Protein AF-A0ABC8SXG4-F1 (afdb_monomer_lite)

Radius of gyration: 38.24 Å; chains: 1; bounding box: 68×65×116 Å

pLDDT: mean 71.98, std 19.46, range [38.56, 95.75]

Foldseek 3Di:
DDDDDDDDDDDDDPDPDPPPWDWDDDPNDTDTDDPDPDPPPDDVVVVVVVVVVVVVVVVVVVVVVVVCVVCPDPDPVPDQWDQDPVVQWIAGPVLRDIDGNVCVVVPVCVVVVVSVCVVVPPDDPPDPDPPDDD

Secondary structure (DSSP, 8-state):
-----------------------EEETTEEE---SS-------HHHHHHHHHHHHHHHHHHHHHHHHH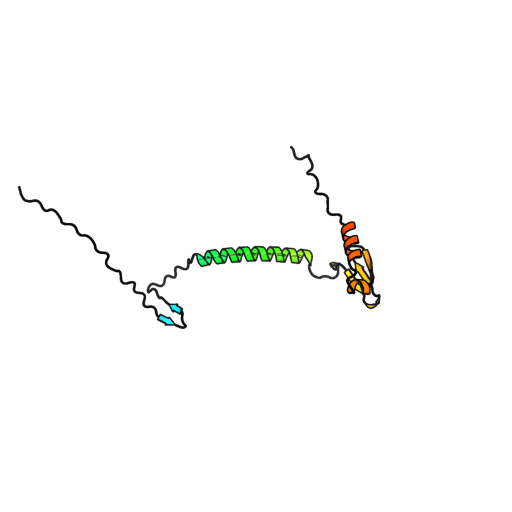HHHTT--GGG-SEEEETTTTEEEETTTTEEEEHHHHHTT--HHHHHHHHHHSPPPP--PPPS----

Sequence (134 aa):
MAVALFSSSTIATPTAATSSYRPHLFNGQYHYYKEDGHHISNCPKKKAKDARDIKLREQQELIRNQRKLRVGTGACAKKIRTYNYKDNRVSDHRLKMNFELTSFLDGDIETIVQVHLLQNPPGCPSRPSPNNTR

InterPro domains:
  IPR045853 Peptide chain release factor class I superfamily [SSF75620] (53-118)

Structure (mmCIF, N/CA/C/O backbone):
data_AF-A0ABC8SXG4-F1
#
_entry.id   AF-A0ABC8SXG4-F1
#
loop_
_atom_site.group_PDB
_atom_site.id
_atom_site.type_symbol
_atom_site.label_atom_id
_atom_site.label_alt_id
_atom_site.label_comp_id
_atom_site.label_asym_id
_atom_site.label_entity_id
_atom_site.label_seq_id
_atom_site.pdbx_PDB_ins_code
_atom_site.Cartn_x
_atom_site.Cartn_y
_atom_site.Cartn_z
_atom_site.occupancy
_atom_site.B_iso_or_equiv
_atom_site.auth_seq_id
_atom_site.auth_comp_id
_atom_site.auth_asym_id
_atom_site.auth_atom_id
_atom_site.pdbx_PDB_model_num
ATOM 1 N N . MET A 1 1 ? 50.691 7.822 -98.521 1.00 42.62 1 MET A N 1
ATOM 2 C CA . MET A 1 1 ? 49.723 8.226 -97.479 1.00 42.62 1 MET A CA 1
ATOM 3 C C . MET A 1 1 ? 48.591 7.219 -97.494 1.00 42.62 1 MET A C 1
ATOM 5 O O . MET A 1 1 ? 47.951 7.086 -98.526 1.00 42.62 1 MET A O 1
ATOM 9 N N . ALA A 1 2 ? 48.451 6.422 -96.435 1.00 41.81 2 ALA A N 1
ATOM 10 C CA . ALA A 1 2 ? 47.626 5.217 -96.427 1.00 41.81 2 ALA A CA 1
ATOM 11 C C . ALA A 1 2 ? 46.527 5.308 -95.353 1.00 41.81 2 ALA A C 1
ATOM 13 O O . ALA A 1 2 ? 46.832 5.455 -94.176 1.00 41.81 2 ALA A O 1
ATOM 14 N N . VAL A 1 3 ? 45.283 5.252 -95.845 1.00 40.94 3 VAL A N 1
ATOM 15 C CA . VAL A 1 3 ? 44.041 4.668 -95.296 1.00 40.94 3 VAL A CA 1
ATOM 16 C C . VAL A 1 3 ? 43.702 4.787 -93.801 1.00 40.94 3 VAL A C 1
ATOM 18 O O . VAL A 1 3 ? 44.379 4.273 -92.919 1.00 40.94 3 VAL A O 1
ATOM 21 N N . ALA A 1 4 ? 42.527 5.381 -93.574 1.00 46.97 4 ALA A N 1
ATOM 22 C CA . ALA A 1 4 ? 41.777 5.418 -92.328 1.00 46.97 4 ALA A CA 1
ATOM 23 C C . ALA A 1 4 ? 41.278 4.028 -91.894 1.00 46.97 4 ALA A C 1
ATOM 25 O O . ALA A 1 4 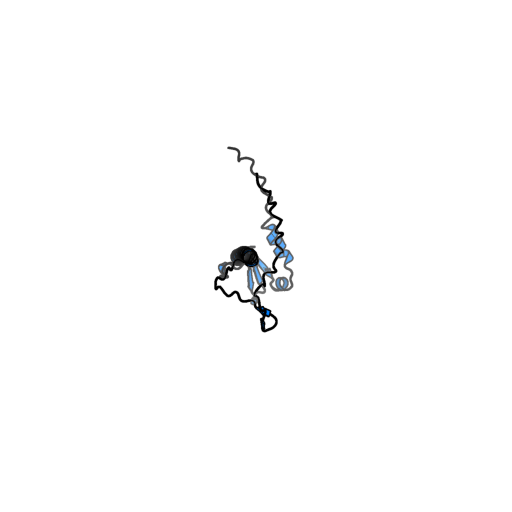? 40.778 3.263 -92.717 1.00 46.97 4 ALA A O 1
ATOM 26 N N . LEU A 1 5 ? 41.307 3.763 -90.585 1.00 50.91 5 LEU A N 1
ATOM 27 C CA . LEU A 1 5 ? 40.503 2.724 -89.942 1.00 50.91 5 LEU A CA 1
ATOM 28 C C . LEU A 1 5 ? 39.706 3.356 -88.795 1.00 50.91 5 LEU A C 1
ATOM 30 O O . LEU A 1 5 ? 40.236 3.663 -87.732 1.00 50.91 5 LEU A O 1
ATOM 34 N N . PHE A 1 6 ? 38.417 3.566 -89.062 1.00 46.69 6 PHE A N 1
ATOM 35 C CA . PHE A 1 6 ? 37.367 3.813 -88.078 1.00 46.69 6 PHE A CA 1
ATOM 36 C C . PHE A 1 6 ? 37.162 2.506 -87.296 1.00 46.69 6 PHE A C 1
ATOM 38 O O . PHE A 1 6 ? 36.741 1.506 -87.880 1.00 46.69 6 PHE A O 1
ATOM 45 N N . SER A 1 7 ? 37.483 2.472 -86.001 1.00 53.94 7 SER A N 1
ATOM 46 C CA . SER A 1 7 ? 37.164 1.319 -85.157 1.00 53.94 7 SER A CA 1
ATOM 47 C C . SER A 1 7 ? 35.704 1.395 -84.714 1.00 53.94 7 SER A C 1
ATOM 49 O O . SER A 1 7 ? 35.292 2.253 -83.935 1.00 53.94 7 SER A O 1
ATOM 51 N N . SER A 1 8 ? 34.913 0.485 -85.274 1.00 53.75 8 SER A N 1
ATOM 52 C CA . SER A 1 8 ? 33.500 0.289 -84.987 1.00 53.75 8 SER A CA 1
ATOM 53 C C . SER A 1 8 ? 33.234 -0.023 -83.512 1.00 53.75 8 SER A C 1
ATOM 55 O O . SER A 1 8 ? 33.952 -0.769 -82.851 1.00 53.75 8 SER A O 1
ATOM 57 N N . SER A 1 9 ? 32.129 0.541 -83.046 1.00 49.78 9 SER A N 1
ATOM 58 C CA . SER A 1 9 ? 31.446 0.357 -81.770 1.00 49.78 9 SER A CA 1
ATOM 59 C C . SER A 1 9 ? 31.254 -1.101 -81.339 1.00 49.78 9 SER A C 1
ATOM 61 O O . SER A 1 9 ? 30.575 -1.867 -82.022 1.00 49.78 9 SER A O 1
ATOM 63 N N . THR A 1 10 ? 31.710 -1.438 -80.133 1.00 55.94 10 THR A N 1
ATOM 64 C CA . THR A 1 10 ? 31.216 -2.584 -79.356 1.00 55.94 10 THR A CA 1
ATOM 65 C C . THR A 1 10 ? 30.221 -2.099 -78.306 1.00 55.94 10 THR A C 1
ATOM 67 O O . THR A 1 10 ? 30.606 -1.570 -77.264 1.00 55.94 10 THR A O 1
ATOM 70 N N . ILE A 1 11 ? 28.930 -2.283 -78.583 1.00 52.94 11 ILE A N 1
ATOM 71 C CA . ILE A 1 11 ? 27.865 -2.199 -77.580 1.00 52.94 11 ILE A CA 1
ATOM 72 C C . ILE A 1 11 ? 27.911 -3.514 -76.796 1.00 52.94 11 ILE A C 1
ATOM 74 O O . ILE A 1 11 ? 27.576 -4.570 -77.329 1.00 52.94 11 ILE A O 1
ATOM 78 N N . ALA A 1 12 ? 28.365 -3.465 -75.544 1.00 45.12 12 ALA A N 1
ATOM 79 C CA . ALA A 1 12 ? 28.314 -4.608 -74.644 1.00 45.12 12 ALA A CA 1
ATOM 80 C C . ALA A 1 12 ? 26.858 -4.849 -74.211 1.00 45.12 12 ALA A C 1
ATOM 82 O O . ALA A 1 12 ? 26.260 -4.047 -73.495 1.00 45.12 12 ALA A O 1
ATOM 83 N N . THR A 1 13 ? 26.279 -5.955 -74.667 1.00 52.47 13 THR A N 1
ATOM 84 C CA . THR A 1 13 ? 25.003 -6.489 -74.181 1.00 52.47 13 THR A CA 1
ATOM 85 C C . THR A 1 13 ? 25.129 -6.923 -72.713 1.00 52.47 13 THR A C 1
ATOM 87 O O . THR A 1 13 ? 26.158 -7.503 -72.360 1.00 52.47 13 THR A O 1
ATOM 90 N N . PRO A 1 14 ? 24.115 -6.723 -71.847 1.00 45.16 14 PRO A N 1
ATOM 91 C CA . PRO A 1 14 ? 24.156 -7.227 -70.478 1.00 45.16 14 PRO A CA 1
ATOM 92 C C . PRO A 1 14 ? 24.015 -8.756 -70.482 1.00 45.16 14 PRO A C 1
ATOM 94 O O . PRO A 1 14 ? 22.918 -9.300 -70.600 1.00 45.16 14 PRO A O 1
ATOM 97 N N . THR A 1 15 ? 25.139 -9.459 -70.365 1.00 49.62 15 THR A N 1
ATOM 98 C CA . THR A 1 15 ? 25.168 -10.905 -70.134 1.00 49.62 15 THR A CA 1
ATOM 99 C C . THR A 1 15 ? 24.551 -11.188 -68.766 1.00 49.62 15 THR A C 1
ATOM 101 O O . THR A 1 15 ? 25.088 -10.781 -67.736 1.00 49.62 15 THR A O 1
ATOM 104 N N . ALA A 1 16 ? 23.399 -11.859 -68.758 1.00 45.94 16 ALA A N 1
ATOM 105 C CA . ALA A 1 16 ? 22.734 -12.342 -67.557 1.00 45.94 16 ALA A CA 1
ATOM 106 C C . ALA A 1 16 ? 23.697 -13.231 -66.752 1.00 45.94 16 ALA A C 1
ATOM 108 O O . ALA A 1 16 ? 23.981 -14.365 -67.131 1.00 45.94 16 ALA A O 1
ATOM 109 N N . ALA A 1 17 ? 24.221 -12.705 -65.645 1.00 38.56 17 ALA A N 1
ATOM 110 C CA . ALA A 1 17 ? 24.982 -13.490 -64.690 1.00 38.56 17 ALA A CA 1
ATOM 111 C C . ALA A 1 17 ? 24.017 -14.424 -63.945 1.00 38.56 17 ALA A C 1
ATOM 113 O O . ALA A 1 17 ? 23.204 -13.992 -63.126 1.00 38.56 17 ALA A O 1
ATOM 114 N N . THR A 1 18 ? 24.108 -15.710 -64.273 1.00 45.44 18 THR A N 1
ATOM 115 C CA . THR A 1 18 ? 23.494 -16.844 -63.585 1.00 45.44 18 THR A CA 1
ATOM 116 C C . THR A 1 18 ? 23.796 -16.775 -62.086 1.00 45.44 18 THR A C 1
ATOM 118 O O . THR A 1 18 ? 24.885 -17.115 -61.634 1.00 45.44 18 THR A O 1
ATOM 121 N N . SER A 1 19 ? 22.828 -16.305 -61.304 1.00 46.75 19 SER A N 1
ATOM 122 C CA . SER A 1 19 ? 22.875 -16.313 -59.844 1.00 46.75 19 SER A CA 1
ATOM 123 C C . SER A 1 19 ? 22.717 -17.764 -59.368 1.00 46.75 19 SER A C 1
ATOM 125 O O . SER A 1 19 ? 21.645 -18.348 -59.519 1.00 46.75 19 SER A O 1
ATOM 127 N N . SER A 1 20 ? 23.787 -18.373 -58.848 1.00 50.00 20 SER A N 1
ATOM 128 C CA . SER A 1 20 ? 23.943 -19.810 -58.535 1.00 50.00 20 SER A CA 1
ATOM 129 C C . SER A 1 20 ? 23.125 -20.327 -57.336 1.00 50.00 20 SER A C 1
ATOM 131 O O . SER A 1 20 ? 23.465 -21.328 -56.708 1.00 50.00 20 SER A O 1
ATOM 133 N N . TYR A 1 21 ? 22.014 -19.676 -57.005 1.00 49.94 21 TYR A N 1
ATOM 134 C CA . TYR A 1 21 ? 21.180 -20.049 -55.870 1.00 49.94 21 TYR A CA 1
ATOM 135 C C . TYR A 1 21 ? 20.165 -21.119 -56.282 1.00 49.94 21 TYR A C 1
ATOM 137 O O . TYR A 1 21 ? 19.127 -20.804 -56.860 1.00 49.94 21 TYR A O 1
ATOM 145 N N . ARG A 1 22 ? 20.433 -22.389 -55.955 1.00 49.31 22 ARG A N 1
ATOM 146 C CA . ARG A 1 22 ? 19.408 -23.447 -55.962 1.00 49.31 22 ARG A CA 1
ATOM 147 C C . ARG A 1 22 ? 18.627 -23.401 -54.638 1.00 49.31 22 ARG A C 1
ATOM 149 O O . ARG A 1 22 ? 19.202 -23.744 -53.607 1.00 49.31 22 ARG A O 1
ATOM 156 N N . PRO A 1 23 ? 17.349 -22.983 -54.621 1.00 53.44 23 PRO A N 1
ATOM 157 C CA . PRO A 1 23 ? 16.539 -23.051 -53.411 1.00 53.44 23 PRO A CA 1
ATOM 158 C C . PRO A 1 23 ? 16.145 -24.501 -53.102 1.00 53.44 23 PRO A C 1
ATOM 160 O O . PRO A 1 23 ? 15.643 -25.206 -53.976 1.00 53.44 23 PRO A O 1
ATOM 163 N N . HIS A 1 24 ? 16.315 -24.925 -51.848 1.00 55.88 24 HIS A N 1
ATOM 164 C CA . HIS A 1 24 ? 15.706 -26.149 -51.322 1.00 55.88 24 HIS A CA 1
ATOM 165 C C . HIS A 1 24 ? 14.648 -25.777 -50.276 1.00 55.88 24 HIS A C 1
ATOM 167 O O . HIS A 1 24 ? 14.915 -24.987 -49.365 1.00 55.88 24 HIS A O 1
ATOM 173 N N . LEU A 1 25 ? 13.443 -26.335 -50.415 1.00 47.12 25 LEU A N 1
ATOM 174 C CA . LEU A 1 25 ? 12.358 -26.196 -49.444 1.00 47.12 25 LEU A CA 1
ATOM 175 C C . LEU A 1 25 ? 12.492 -27.289 -48.384 1.00 47.12 25 LEU A C 1
ATOM 177 O O . LEU A 1 25 ? 12.337 -28.470 -48.684 1.00 47.12 25 LEU A O 1
ATOM 181 N N . PHE A 1 26 ? 12.733 -26.895 -47.136 1.00 50.31 26 PHE A N 1
ATOM 182 C CA . PHE A 1 26 ? 12.582 -27.781 -45.983 1.00 50.31 26 PHE A CA 1
ATOM 183 C C . PHE A 1 26 ? 11.639 -27.110 -44.983 1.00 50.31 26 PHE A C 1
ATOM 185 O O . PHE A 1 26 ? 11.824 -25.945 -44.640 1.00 50.31 26 PHE A O 1
ATOM 192 N N . ASN A 1 27 ? 10.579 -27.813 -44.578 1.00 41.62 27 ASN A N 1
ATOM 193 C CA . ASN A 1 27 ? 9.545 -27.326 -43.652 1.00 41.62 27 ASN A CA 1
ATOM 194 C C . ASN A 1 27 ? 8.932 -25.959 -44.016 1.00 41.62 27 ASN A C 1
ATOM 196 O O . ASN A 1 27 ? 8.665 -25.131 -43.149 1.00 41.62 27 ASN A O 1
ATOM 200 N N . GLY A 1 28 ? 8.705 -25.711 -45.309 1.00 52.91 28 GLY A N 1
ATOM 201 C CA . GLY A 1 28 ? 8.056 -24.481 -45.778 1.00 52.91 28 GLY A CA 1
ATOM 202 C C . GLY A 1 28 ? 8.933 -23.229 -45.709 1.00 52.91 28 GLY A C 1
ATOM 203 O O . GLY A 1 28 ? 8.431 -22.126 -45.921 1.00 52.91 28 GLY A O 1
ATOM 204 N N . GLN A 1 29 ? 10.234 -23.379 -45.451 1.00 46.81 29 GLN A N 1
ATOM 205 C CA . GLN A 1 29 ? 11.182 -22.274 -45.415 1.00 46.81 29 GLN A CA 1
ATOM 206 C C . GLN A 1 29 ? 12.211 -22.425 -46.546 1.00 46.81 29 GLN A C 1
ATOM 208 O O . GLN A 1 29 ? 12.751 -23.506 -46.781 1.00 46.81 29 GLN A O 1
ATOM 213 N N . TYR A 1 30 ? 12.449 -21.339 -47.289 1.00 48.31 30 TYR A N 1
ATOM 214 C CA . TYR A 1 30 ? 13.437 -21.298 -48.370 1.00 48.31 30 TYR A CA 1
ATOM 215 C C . TYR A 1 30 ? 14.833 -21.077 -47.784 1.00 48.31 30 TYR A C 1
ATOM 217 O O . TYR A 1 30 ? 15.095 -20.036 -47.177 1.00 48.31 30 TYR A O 1
ATOM 225 N N . HIS A 1 31 ? 15.727 -22.047 -47.977 1.00 49.31 31 HIS A N 1
ATOM 226 C CA . HIS A 1 31 ? 17.126 -21.949 -47.565 1.00 49.31 31 HIS A CA 1
ATOM 227 C C . HIS A 1 31 ? 18.030 -21.720 -48.785 1.00 49.31 31 HIS A C 1
ATOM 229 O O . HIS A 1 31 ? 17.921 -22.420 -49.791 1.00 49.31 31 HIS A O 1
ATOM 235 N N . TYR A 1 32 ? 18.927 -20.736 -48.677 1.00 45.19 32 TYR A N 1
ATOM 236 C CA . TYR A 1 32 ? 19.945 -20.395 -49.672 1.00 45.19 32 TYR A CA 1
ATOM 237 C C . TYR A 1 32 ? 21.328 -20.518 -49.021 1.00 45.19 32 TYR A C 1
ATOM 239 O O . TYR A 1 32 ? 21.563 -19.908 -47.977 1.00 45.19 32 TYR A O 1
ATOM 247 N N . TYR A 1 33 ? 22.237 -21.285 -49.624 1.00 44.59 33 TYR A N 1
ATOM 248 C CA . TYR A 1 33 ? 23.625 -21.414 -49.166 1.00 44.59 33 TYR A CA 1
ATOM 249 C C . TYR A 1 33 ? 24.552 -20.585 -50.060 1.00 44.59 33 TYR A C 1
ATOM 251 O O . TYR A 1 33 ? 24.296 -20.435 -51.253 1.00 44.59 33 TYR A O 1
ATOM 259 N N . LYS A 1 34 ? 25.620 -20.037 -49.477 1.00 46.34 34 LYS A N 1
ATOM 260 C CA . LYS A 1 34 ? 26.708 -19.354 -50.188 1.00 46.34 34 LYS A CA 1
ATOM 261 C C . LYS A 1 34 ? 27.966 -20.205 -50.000 1.00 46.34 34 LYS A C 1
ATOM 263 O O . LYS A 1 34 ? 28.241 -20.575 -48.862 1.00 46.34 34 LYS A O 1
ATOM 268 N N . GLU A 1 35 ? 28.685 -20.532 -51.076 1.00 48.75 35 GLU A N 1
ATOM 269 C CA . GLU A 1 35 ? 29.825 -21.471 -51.025 1.00 48.75 35 GLU A CA 1
ATOM 270 C C . GLU A 1 35 ? 31.070 -20.933 -50.300 1.00 48.75 35 GLU A C 1
ATOM 272 O O . GLU A 1 35 ? 31.957 -21.710 -49.973 1.00 48.75 35 GLU A O 1
ATOM 277 N N . ASP A 1 36 ? 31.096 -19.658 -49.903 1.00 45.81 36 ASP A N 1
ATOM 278 C CA . ASP A 1 36 ? 32.218 -19.090 -49.152 1.00 45.81 36 ASP A CA 1
ATOM 279 C C . ASP A 1 36 ? 31.788 -18.694 -47.733 1.00 45.81 36 ASP A C 1
ATOM 281 O O . ASP A 1 36 ? 30.990 -17.772 -47.524 1.00 45.81 36 ASP A O 1
ATOM 285 N N . GLY A 1 37 ? 32.323 -19.421 -46.749 1.00 49.62 37 GLY A N 1
ATOM 286 C CA . GLY A 1 37 ? 31.974 -19.410 -45.325 1.00 49.62 37 GLY A CA 1
ATOM 287 C C . GLY A 1 37 ? 32.291 -18.136 -44.530 1.00 49.62 37 GLY A C 1
ATOM 288 O O . GLY A 1 37 ? 32.854 -18.221 -43.442 1.00 49.62 37 GLY A O 1
ATOM 289 N N . HIS A 1 38 ? 31.869 -16.959 -44.994 1.00 48.84 38 HIS A N 1
ATOM 290 C CA . HIS A 1 38 ? 31.869 -15.735 -44.185 1.00 48.84 38 HIS A CA 1
ATOM 291 C C . HIS A 1 38 ? 30.445 -15.221 -43.944 1.00 48.84 38 HIS A C 1
ATOM 293 O O . HIS A 1 38 ? 29.819 -14.573 -44.784 1.00 48.84 38 HIS A O 1
ATOM 299 N N . HIS A 1 39 ? 29.935 -15.484 -42.738 1.00 47.00 39 HIS A N 1
ATOM 300 C CA . HIS A 1 39 ? 28.654 -14.968 -42.268 1.00 47.00 39 HIS A CA 1
ATOM 301 C C . HIS A 1 39 ? 28.764 -13.457 -41.990 1.00 47.00 39 HIS A C 1
ATOM 303 O O . HIS A 1 39 ? 29.164 -13.038 -40.907 1.00 47.00 39 HIS A O 1
ATOM 309 N N . ILE A 1 40 ? 28.354 -12.602 -42.930 1.00 53.31 40 ILE A N 1
ATOM 310 C CA . ILE A 1 40 ? 28.207 -11.160 -42.661 1.00 53.31 40 ILE A CA 1
ATOM 311 C C . ILE A 1 40 ? 26.873 -10.942 -41.931 1.00 53.31 40 ILE A C 1
ATOM 313 O O . ILE A 1 40 ? 25.836 -10.664 -42.534 1.00 53.31 40 ILE A O 1
ATOM 317 N N . SER A 1 41 ? 26.861 -11.119 -40.607 1.00 53.31 41 SER A N 1
ATOM 318 C CA . SER A 1 41 ? 25.676 -10.894 -39.766 1.00 53.31 41 SER A CA 1
ATOM 319 C C . SER A 1 41 ? 25.523 -9.422 -39.370 1.00 53.31 41 SER A C 1
ATOM 321 O O . SER A 1 41 ? 25.648 -9.077 -38.200 1.00 53.31 41 SER A O 1
ATOM 323 N N . ASN A 1 42 ? 25.214 -8.539 -40.317 1.00 56.28 42 ASN A N 1
ATOM 324 C CA . ASN A 1 42 ? 24.780 -7.176 -39.990 1.00 56.28 42 ASN A CA 1
ATOM 325 C C . ASN A 1 42 ? 23.447 -6.861 -40.674 1.00 56.28 42 ASN A C 1
ATOM 327 O O . ASN A 1 42 ? 23.346 -6.003 -41.542 1.00 56.28 42 ASN A O 1
ATOM 331 N N . CYS A 1 43 ? 22.395 -7.571 -40.255 1.00 48.69 43 CYS A N 1
ATOM 332 C CA . CYS A 1 43 ? 21.028 -7.234 -40.639 1.00 48.69 43 CYS A CA 1
ATOM 333 C C . CYS A 1 43 ? 20.569 -5.971 -39.874 1.00 48.69 43 CYS A C 1
ATOM 335 O O . CYS A 1 43 ? 20.542 -5.995 -38.638 1.00 48.69 43 CYS A O 1
ATOM 337 N N . PRO A 1 44 ? 20.149 -4.883 -40.550 1.00 58.06 44 PRO A N 1
ATOM 338 C CA . PRO A 1 44 ? 19.703 -3.643 -39.89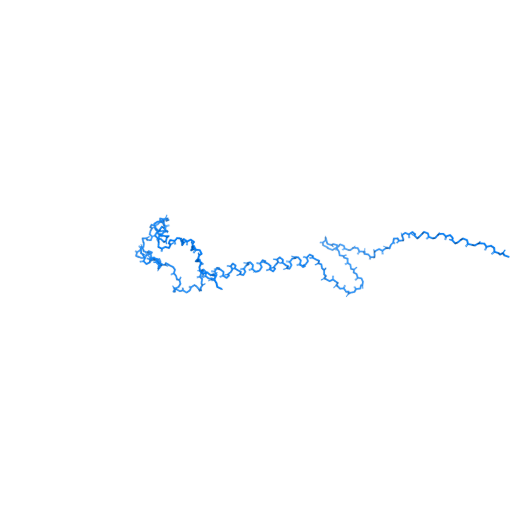9 1.00 58.06 44 PRO A CA 1
ATOM 339 C C . PRO A 1 44 ? 18.459 -3.840 -39.018 1.00 58.06 44 PRO A C 1
ATOM 341 O O . PRO A 1 44 ? 18.261 -3.109 -38.047 1.00 58.06 44 PRO A O 1
ATOM 344 N N . LYS A 1 45 ? 17.658 -4.885 -39.286 1.00 54.97 45 LYS A N 1
ATOM 345 C CA . LYS A 1 45 ? 16.512 -5.268 -38.444 1.00 54.97 45 LYS A CA 1
ATOM 346 C C . LYS A 1 45 ? 16.941 -5.716 -37.041 1.00 54.97 45 LYS A C 1
ATOM 348 O O . LYS A 1 45 ? 16.188 -5.502 -36.096 1.00 54.97 45 LYS A O 1
ATOM 353 N N . LYS A 1 46 ? 18.141 -6.299 -36.895 1.00 58.78 46 LYS A N 1
ATOM 354 C CA . LYS A 1 46 ? 18.687 -6.739 -35.600 1.00 58.78 46 LYS A CA 1
ATOM 355 C C . LYS A 1 46 ? 19.014 -5.529 -34.720 1.00 58.78 46 LYS A C 1
ATOM 357 O O . LYS A 1 46 ? 18.437 -5.401 -33.653 1.00 58.78 46 LYS A O 1
ATOM 362 N N . LYS A 1 47 ? 19.753 -4.546 -35.253 1.00 57.91 47 LYS A N 1
ATOM 363 C CA . LYS A 1 47 ? 20.097 -3.300 -34.534 1.00 57.91 47 LYS A CA 1
ATOM 364 C C . LYS A 1 47 ? 18.866 -2.505 -34.070 1.00 57.91 47 LYS A C 1
ATOM 366 O O . LYS A 1 47 ? 18.853 -1.971 -32.965 1.00 57.91 47 LYS A O 1
ATOM 371 N N . ALA A 1 48 ? 17.817 -2.437 -34.896 1.00 62.91 48 ALA A N 1
ATOM 372 C CA . ALA A 1 48 ? 16.571 -1.754 -34.537 1.00 62.91 48 ALA A CA 1
ATOM 373 C C . ALA A 1 48 ? 15.764 -2.499 -33.458 1.00 62.91 48 ALA A C 1
ATOM 375 O O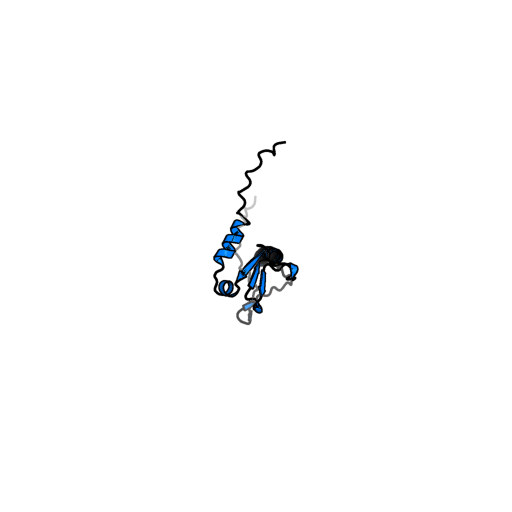 . ALA A 1 48 ? 15.108 -1.861 -32.634 1.00 62.91 48 ALA A O 1
ATOM 376 N N . LYS A 1 49 ? 15.808 -3.837 -33.458 1.00 68.25 49 LYS A N 1
ATOM 377 C CA . LYS A 1 49 ? 15.228 -4.666 -32.396 1.00 68.25 49 LYS A CA 1
ATOM 378 C C . LYS A 1 49 ? 15.997 -4.466 -31.088 1.00 68.25 49 LYS A C 1
ATOM 380 O O . LYS A 1 49 ? 15.387 -4.111 -30.087 1.00 68.25 49 LYS A O 1
ATOM 385 N N . ASP A 1 50 ? 17.324 -4.534 -31.145 1.00 78.94 50 ASP A N 1
ATOM 386 C CA . ASP A 1 50 ? 18.203 -4.365 -29.986 1.00 78.94 50 ASP A CA 1
ATOM 387 C C . ASP A 1 50 ? 17.993 -2.995 -29.305 1.00 78.94 50 ASP A C 1
ATOM 389 O O . ASP A 1 50 ? 17.870 -2.915 -28.085 1.00 78.94 50 ASP A O 1
ATOM 393 N N . ALA A 1 51 ? 17.853 -1.913 -30.082 1.00 80.25 51 ALA A N 1
ATOM 394 C CA . ALA A 1 51 ? 17.582 -0.573 -29.550 1.00 80.25 51 ALA A CA 1
ATOM 395 C C . ALA A 1 51 ? 16.202 -0.442 -28.871 1.00 80.25 51 ALA A C 1
ATOM 397 O O . ALA A 1 51 ? 16.059 0.292 -27.891 1.00 80.25 51 ALA A O 1
ATOM 398 N N . ARG A 1 52 ? 15.175 -1.139 -29.375 1.00 84.81 52 ARG A N 1
ATOM 399 C CA . ARG A 1 52 ? 13.845 -1.180 -28.740 1.00 84.81 52 ARG A CA 1
ATOM 400 C C . ARG A 1 52 ? 13.877 -1.996 -27.451 1.00 84.81 52 ARG A C 1
ATOM 402 O O . ARG A 1 52 ? 13.318 -1.559 -26.448 1.00 84.81 52 ARG A O 1
ATOM 409 N N . ASP A 1 53 ? 14.584 -3.120 -27.465 1.00 89.12 53 ASP A N 1
ATOM 410 C CA . ASP A 1 53 ? 14.732 -4.009 -26.313 1.00 89.12 53 ASP A CA 1
ATOM 411 C C . ASP A 1 53 ? 15.539 -3.347 -25.178 1.00 89.12 53 ASP A C 1
ATOM 413 O O . ASP A 1 53 ? 15.275 -3.591 -23.999 1.00 89.12 53 ASP A O 1
ATOM 417 N N . ILE A 1 54 ? 16.501 -2.473 -25.501 1.00 92.38 54 ILE A N 1
ATOM 418 C CA . ILE A 1 54 ? 17.217 -1.641 -24.515 1.00 92.38 54 ILE A CA 1
ATOM 419 C C . ILE A 1 54 ? 16.265 -0.629 -23.862 1.00 92.38 54 ILE A C 1
ATOM 421 O O . ILE A 1 54 ? 16.140 -0.627 -22.640 1.00 92.38 54 ILE A O 1
ATOM 425 N N . LYS A 1 55 ? 15.525 0.159 -24.654 1.00 92.50 55 LYS A N 1
ATOM 426 C CA . LYS A 1 55 ? 14.568 1.151 -24.123 1.00 92.50 55 LYS A CA 1
ATOM 427 C C . LYS A 1 55 ? 13.486 0.512 -23.254 1.00 92.50 55 LYS A C 1
ATOM 429 O O . LYS A 1 55 ? 13.112 1.064 -22.223 1.00 92.50 55 LYS A O 1
ATOM 434 N N . LEU A 1 56 ? 12.986 -0.658 -23.653 1.00 94.75 56 LEU A N 1
ATOM 435 C CA . LEU A 1 56 ? 11.998 -1.393 -22.869 1.00 94.75 56 LEU A CA 1
ATOM 436 C C . LEU A 1 56 ? 12.578 -1.843 -21.521 1.00 94.75 56 LEU A C 1
ATOM 438 O O . LEU A 1 56 ? 11.902 -1.717 -20.501 1.00 94.75 56 LEU A O 1
ATOM 442 N N . ARG A 1 57 ? 13.826 -2.329 -21.496 1.00 93.25 57 ARG A N 1
ATOM 443 C CA . ARG A 1 57 ? 14.510 -2.694 -20.246 1.00 93.25 57 ARG A CA 1
ATOM 444 C C . ARG A 1 57 ? 14.702 -1.492 -19.332 1.00 93.25 57 ARG A C 1
ATOM 446 O O . ARG A 1 57 ? 14.357 -1.592 -18.160 1.00 93.25 57 ARG A O 1
ATOM 453 N N . GLU A 1 58 ? 15.154 -0.358 -19.862 1.00 94.62 58 GLU A N 1
ATOM 454 C CA . GLU A 1 58 ? 15.293 0.887 -19.094 1.00 94.62 58 GLU A CA 1
ATOM 455 C C . GLU A 1 58 ? 13.953 1.306 -18.472 1.00 94.62 58 GLU A C 1
ATOM 457 O O . GLU A 1 58 ? 13.865 1.549 -17.269 1.00 94.62 58 GLU A O 1
ATOM 462 N N . GLN A 1 59 ? 12.872 1.307 -19.257 1.00 95.19 59 GLN A N 1
ATOM 463 C CA . GLN A 1 59 ? 11.529 1.610 -18.753 1.00 95.19 59 GLN A CA 1
ATOM 464 C C . GLN A 1 59 ? 11.085 0.631 -17.660 1.00 95.19 59 GLN A C 1
ATOM 466 O O . GLN A 1 59 ? 10.556 1.043 -16.624 1.00 95.19 59 GLN A O 1
ATOM 471 N N . GLN A 1 60 ? 11.314 -0.666 -17.861 1.00 95.75 60 GLN A N 1
ATOM 472 C CA . GLN A 1 60 ? 10.985 -1.691 -16.873 1.00 95.75 60 GLN A CA 1
ATOM 473 C C . GLN A 1 60 ? 11.795 -1.528 -15.586 1.00 95.75 60 GLN A C 1
ATOM 475 O O . GLN A 1 60 ? 11.248 -1.717 -14.500 1.00 95.75 60 GLN A O 1
ATOM 480 N N . GLU A 1 61 ? 13.072 -1.164 -15.681 1.00 94.94 61 GLU A N 1
ATOM 481 C CA . GLU A 1 61 ? 13.931 -0.896 -14.529 1.00 94.94 61 GLU A CA 1
ATOM 482 C C . GLU A 1 61 ? 13.470 0.335 -13.753 1.00 94.94 61 GLU A C 1
ATOM 484 O O . GLU A 1 61 ? 13.357 0.266 -12.527 1.00 94.94 61 GLU A O 1
ATOM 489 N N . LEU A 1 62 ? 13.103 1.418 -14.442 1.00 95.25 62 LEU A N 1
ATOM 490 C CA . LEU A 1 62 ? 12.521 2.604 -13.812 1.00 95.25 62 LEU A CA 1
ATOM 491 C C . LEU A 1 62 ? 11.238 2.254 -13.048 1.00 95.25 62 LEU A C 1
ATOM 493 O O . LEU A 1 62 ? 11.112 2.577 -11.864 1.00 95.25 62 LEU A O 1
ATOM 497 N N . ILE A 1 63 ? 10.316 1.524 -13.681 1.00 94.44 63 ILE A N 1
ATOM 498 C CA . ILE A 1 63 ? 9.061 1.088 -13.048 1.00 94.44 63 ILE A CA 1
ATOM 499 C C . ILE A 1 63 ? 9.345 0.153 -11.864 1.00 94.44 63 ILE A C 1
ATOM 501 O O . ILE A 1 63 ? 8.731 0.285 -10.800 1.00 94.44 63 ILE A O 1
ATOM 505 N N . ARG A 1 64 ? 10.285 -0.787 -12.016 1.00 93.00 64 ARG A N 1
ATOM 506 C CA . ARG A 1 64 ? 10.691 -1.720 -10.955 1.00 93.00 64 ARG A CA 1
ATOM 507 C C . ARG A 1 64 ? 11.248 -0.961 -9.754 1.00 93.00 64 ARG A C 1
ATOM 509 O O . ARG A 1 64 ? 10.851 -1.249 -8.624 1.00 93.00 64 ARG A O 1
ATOM 516 N N . ASN A 1 65 ? 12.107 0.025 -9.989 1.00 93.19 65 ASN A N 1
ATOM 517 C CA . ASN A 1 65 ? 12.699 0.847 -8.940 1.00 93.19 65 ASN A CA 1
ATOM 518 C C . ASN A 1 65 ? 11.636 1.695 -8.232 1.00 93.19 65 ASN A C 1
ATOM 520 O O . ASN A 1 65 ? 11.570 1.685 -7.003 1.00 93.19 65 ASN A O 1
ATOM 524 N N . GLN A 1 66 ? 10.731 2.335 -8.978 1.00 93.94 66 GLN A N 1
ATOM 525 C CA . GLN A 1 66 ? 9.603 3.079 -8.404 1.00 93.94 66 GLN A CA 1
ATOM 526 C C . GLN A 1 66 ? 8.701 2.189 -7.536 1.00 93.94 66 GLN A C 1
ATOM 528 O O . GLN A 1 66 ? 8.332 2.570 -6.420 1.00 93.94 6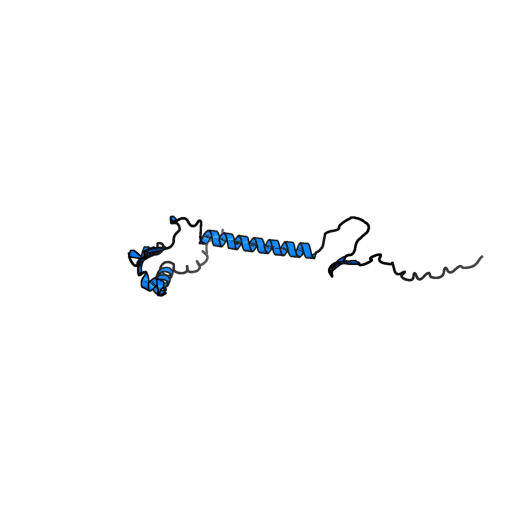6 GLN A O 1
ATOM 533 N N . ARG A 1 67 ? 8.379 0.976 -8.004 1.00 92.00 67 ARG A N 1
ATOM 534 C CA . ARG A 1 67 ? 7.616 -0.011 -7.223 1.00 92.00 67 ARG A CA 1
ATOM 535 C C . ARG A 1 67 ? 8.356 -0.418 -5.953 1.00 92.00 67 ARG A C 1
ATOM 537 O O . ARG A 1 67 ? 7.749 -0.435 -4.883 1.00 92.00 67 ARG A O 1
ATOM 544 N N . LYS A 1 68 ? 9.659 -0.693 -6.053 1.00 89.81 68 LYS A N 1
ATOM 545 C CA . LYS A 1 68 ? 10.502 -1.073 -4.911 1.00 89.81 68 LYS A CA 1
ATOM 546 C C . LYS A 1 68 ? 10.567 0.036 -3.861 1.00 89.81 68 LYS A C 1
ATOM 548 O O . LYS A 1 68 ? 10.476 -0.259 -2.674 1.00 89.81 68 LYS A O 1
ATOM 553 N N . LEU A 1 69 ? 10.647 1.301 -4.270 1.00 88.62 69 LEU A N 1
ATOM 554 C CA . LEU A 1 69 ? 10.597 2.443 -3.349 1.00 88.62 69 LEU A CA 1
ATOM 555 C C . LEU A 1 69 ? 9.235 2.533 -2.642 1.00 88.62 69 LEU A C 1
ATOM 557 O O . LEU A 1 69 ? 9.178 2.632 -1.411 1.00 88.62 69 LEU A O 1
ATOM 561 N N . ARG A 1 70 ? 8.140 2.417 -3.405 1.00 86.31 70 ARG A N 1
ATOM 562 C CA . ARG A 1 70 ? 6.770 2.524 -2.880 1.00 86.31 70 ARG A CA 1
ATOM 563 C C . ARG A 1 70 ? 6.431 1.401 -1.895 1.00 86.31 70 ARG A C 1
ATOM 565 O O . ARG A 1 70 ? 5.971 1.680 -0.795 1.00 86.31 70 ARG A O 1
ATOM 572 N N . VAL A 1 71 ? 6.700 0.146 -2.254 1.00 87.31 71 VAL A N 1
ATOM 573 C CA . VAL A 1 71 ? 6.346 -1.034 -1.440 1.00 87.31 71 VAL A CA 1
ATOM 574 C C . VAL A 1 71 ? 7.414 -1.337 -0.379 1.00 87.31 71 VAL A C 1
ATOM 576 O O . VAL A 1 71 ? 7.100 -1.675 0.758 1.00 87.31 71 VAL A O 1
ATOM 579 N N . GLY A 1 72 ? 8.694 -1.116 -0.694 1.00 86.31 72 GLY A N 1
ATOM 580 C CA . GLY A 1 72 ? 9.836 -1.442 0.167 1.00 86.31 72 GLY A CA 1
ATOM 581 C C . GLY A 1 72 ? 10.160 -2.924 0.251 1.00 86.31 72 GLY A C 1
ATOM 582 O O . GLY A 1 72 ? 9.925 -3.674 -0.687 1.00 86.31 72 GLY A O 1
ATOM 583 N N . THR A 1 73 ? 10.741 -3.319 1.384 1.00 85.94 73 THR A N 1
ATOM 584 C CA . THR A 1 73 ? 11.257 -4.671 1.654 1.00 85.94 73 THR A CA 1
ATOM 585 C C . THR A 1 73 ? 10.237 -5.607 2.306 1.00 85.94 73 THR A C 1
ATOM 587 O O . THR A 1 73 ? 10.564 -6.755 2.572 1.00 85.94 73 THR A O 1
ATOM 590 N N . GLY A 1 74 ? 9.013 -5.139 2.583 1.00 83.12 74 GLY A N 1
ATOM 591 C CA . GLY A 1 74 ? 7.957 -5.953 3.202 1.00 83.12 74 GLY A CA 1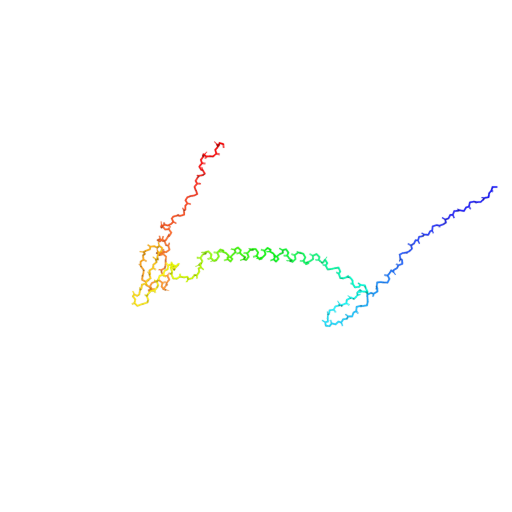
ATOM 592 C C . GLY A 1 74 ? 8.114 -6.207 4.708 1.00 83.12 74 GLY A C 1
ATOM 593 O O . GLY A 1 74 ? 7.320 -6.946 5.278 1.00 83.12 74 GLY A O 1
ATOM 594 N N . ALA A 1 75 ? 9.098 -5.596 5.374 1.00 82.88 75 ALA A N 1
ATOM 595 C CA . ALA A 1 75 ? 9.272 -5.717 6.822 1.00 82.88 75 ALA A CA 1
ATOM 596 C C . ALA A 1 75 ? 8.111 -5.069 7.609 1.00 82.88 75 ALA A C 1
ATOM 598 O O . ALA A 1 75 ? 7.566 -4.041 7.195 1.00 82.88 75 ALA A O 1
ATOM 599 N N . CYS A 1 76 ? 7.785 -5.618 8.787 1.00 77.56 76 CYS A N 1
ATOM 600 C CA . CYS A 1 76 ? 6.658 -5.179 9.626 1.00 77.56 76 CYS A CA 1
ATOM 601 C C . CYS A 1 76 ? 6.677 -3.679 9.973 1.00 77.56 76 CYS A C 1
ATOM 603 O O . CYS A 1 76 ? 5.620 -3.062 10.063 1.00 77.56 76 CYS A O 1
ATOM 605 N N . ALA A 1 77 ? 7.863 -3.076 10.105 1.00 79.06 77 ALA A N 1
ATOM 606 C CA . ALA A 1 77 ? 8.028 -1.657 10.427 1.00 79.06 77 ALA A CA 1
ATOM 607 C C . ALA A 1 77 ? 7.566 -0.698 9.309 1.00 79.06 77 ALA A C 1
ATOM 609 O O . ALA A 1 77 ? 7.328 0.475 9.572 1.00 79.06 77 ALA A O 1
ATOM 610 N N . LYS A 1 78 ? 7.423 -1.174 8.063 1.00 79.31 78 LYS A N 1
ATOM 611 C CA . LYS A 1 78 ? 6.991 -0.352 6.914 1.00 79.31 78 LYS A CA 1
ATOM 612 C C . LYS A 1 78 ? 5.472 -0.413 6.667 1.00 79.31 78 LYS A C 1
ATOM 614 O O . LYS A 1 78 ? 4.961 0.179 5.716 1.00 79.31 78 LYS A O 1
ATOM 619 N N . LYS A 1 79 ? 4.721 -1.144 7.492 1.00 85.94 79 LYS A N 1
ATOM 620 C CA . LYS A 1 79 ? 3.281 -1.349 7.299 1.00 85.94 79 LYS A CA 1
ATOM 621 C C . LYS A 1 79 ? 2.500 -0.039 7.487 1.00 85.94 79 LYS A C 1
ATOM 623 O O . LYS A 1 79 ? 2.668 0.646 8.485 1.00 85.94 79 LYS A O 1
ATOM 628 N N . ILE A 1 80 ? 1.589 0.273 6.561 1.00 90.19 80 ILE A N 1
ATOM 629 C CA . ILE A 1 80 ? 0.752 1.489 6.625 1.00 90.19 80 ILE A CA 1
ATOM 630 C C . ILE A 1 80 ? -0.436 1.373 7.595 1.00 90.19 80 ILE A C 1
ATOM 632 O O . ILE A 1 80 ? -0.854 2.378 8.163 1.00 90.19 80 ILE A O 1
ATOM 636 N N . ARG A 1 81 ? -0.987 0.165 7.792 1.00 90.81 81 ARG A N 1
ATOM 637 C CA . ARG A 1 81 ? -2.194 -0.089 8.601 1.00 90.81 81 ARG A CA 1
ATOM 638 C C . ARG A 1 81 ? -2.141 -1.434 9.306 1.00 90.81 81 ARG A C 1
ATOM 640 O O . ARG A 1 81 ? -1.590 -2.381 8.753 1.00 90.81 81 ARG A O 1
ATOM 647 N N . THR A 1 82 ? -2.771 -1.565 10.465 1.00 92.06 82 THR A N 1
ATOM 648 C CA . THR A 1 82 ? -2.984 -2.847 11.150 1.00 92.06 82 THR A CA 1
ATOM 649 C C . THR A 1 82 ? -4.469 -3.179 11.204 1.00 92.06 82 THR A C 1
ATOM 651 O O . THR A 1 82 ? -5.251 -2.374 11.682 1.00 92.06 82 THR A O 1
ATOM 654 N N . TYR A 1 83 ? -4.837 -4.373 10.740 1.00 93.50 83 TYR A N 1
ATOM 655 C CA . TYR A 1 83 ? -6.198 -4.905 10.790 1.00 93.50 83 TYR A CA 1
ATOM 656 C C . TYR A 1 83 ? -6.289 -5.896 11.954 1.00 93.50 83 TYR A C 1
ATOM 658 O O . TYR A 1 83 ? -5.496 -6.841 11.999 1.00 93.50 83 TYR A O 1
ATOM 666 N N . ASN A 1 84 ? -7.211 -5.677 12.891 1.00 94.50 84 ASN A N 1
ATOM 667 C CA . ASN A 1 84 ? -7.483 -6.581 14.004 1.00 94.50 84 ASN A CA 1
ATOM 668 C C . ASN A 1 84 ? -8.944 -7.043 13.965 1.00 94.50 84 ASN A C 1
ATOM 670 O O . ASN A 1 84 ? -9.852 -6.280 14.287 1.00 94.50 84 ASN A O 1
ATOM 674 N N . TYR A 1 85 ? -9.150 -8.311 13.606 1.00 93.81 85 TYR A N 1
ATOM 675 C CA . TYR A 1 85 ? -10.478 -8.914 13.497 1.00 93.81 85 TYR A CA 1
ATOM 676 C C . TYR A 1 85 ? -11.156 -9.154 14.850 1.00 93.81 85 TYR A C 1
ATOM 678 O O . TYR A 1 85 ? -12.372 -9.049 14.931 1.00 93.81 85 TYR A O 1
ATOM 686 N N . LYS A 1 86 ? -10.398 -9.442 15.919 1.00 94.69 86 LYS A N 1
ATOM 687 C CA . LYS A 1 86 ? -10.983 -9.730 17.243 1.00 94.69 86 LYS A CA 1
ATOM 688 C C . LYS A 1 86 ? -11.593 -8.485 17.888 1.00 94.69 86 LYS A C 1
ATOM 690 O O . LYS A 1 86 ? -12.633 -8.577 18.523 1.00 94.69 86 LYS A O 1
ATOM 695 N N . ASP A 1 87 ? -10.958 -7.335 17.668 1.00 93.44 87 ASP A N 1
ATOM 696 C CA . ASP A 1 87 ? -11.389 -6.044 18.216 1.00 93.44 87 ASP A CA 1
ATOM 697 C C . ASP A 1 87 ? -12.228 -5.229 17.212 1.00 93.44 87 ASP A C 1
ATOM 699 O O . ASP A 1 87 ? -12.486 -4.056 17.468 1.00 93.44 87 ASP A O 1
ATOM 703 N N . ASN A 1 88 ? -12.572 -5.795 16.042 1.00 94.25 88 ASN A N 1
ATOM 704 C CA . ASN A 1 88 ? -13.247 -5.094 14.937 1.00 94.25 88 ASN A CA 1
ATOM 705 C C . ASN A 1 88 ? -12.601 -3.723 14.606 1.00 94.25 88 ASN A C 1
ATOM 707 O O . ASN A 1 88 ? -13.294 -2.728 14.401 1.00 94.25 88 ASN A O 1
ATOM 711 N N . ARG A 1 89 ? -11.258 -3.644 14.572 1.00 94.69 89 ARG A N 1
ATOM 712 C CA . ARG A 1 89 ? -10.513 -2.369 14.480 1.00 94.69 89 ARG A CA 1
ATOM 713 C C . ARG A 1 89 ? -9.467 -2.348 13.367 1.00 94.69 89 ARG A C 1
ATOM 715 O O . ARG A 1 89 ? -8.672 -3.280 13.226 1.00 94.69 89 ARG A O 1
ATOM 722 N N . VAL A 1 90 ? -9.380 -1.224 12.657 1.00 93.94 90 VAL A N 1
ATOM 723 C CA . VAL A 1 90 ? -8.298 -0.881 11.721 1.00 93.94 90 VAL A CA 1
ATOM 724 C C . VAL A 1 90 ? -7.522 0.321 12.251 1.00 93.94 90 VAL A C 1
ATOM 726 O O . VAL A 1 90 ? -8.087 1.389 12.447 1.00 93.94 90 VAL A O 1
ATOM 729 N N . SER A 1 91 ? -6.217 0.173 12.461 1.00 92.69 91 SER A N 1
ATOM 730 C CA . SER A 1 91 ? -5.326 1.261 12.888 1.00 92.69 91 SER A CA 1
ATOM 731 C C . SER A 1 91 ? -4.504 1.761 11.702 1.00 92.69 91 SER A C 1
ATOM 733 O O . SER A 1 91 ? -3.747 0.978 11.125 1.00 92.69 91 SER A O 1
ATOM 735 N N . ASP A 1 92 ? -4.616 3.040 11.336 1.00 92.12 92 ASP A N 1
ATOM 736 C CA . ASP A 1 92 ? -3.766 3.675 10.317 1.00 92.12 92 ASP A CA 1
ATOM 737 C C . ASP A 1 92 ? -2.578 4.390 10.975 1.00 92.12 92 ASP A C 1
ATOM 739 O O . ASP A 1 92 ? -2.751 5.323 11.759 1.00 92.12 92 ASP A O 1
ATOM 743 N N . HIS A 1 93 ? -1.354 3.958 10.650 1.00 89.50 93 HIS A N 1
ATOM 744 C CA . HIS A 1 93 ? -0.124 4.471 11.273 1.00 89.50 93 HIS A CA 1
ATOM 745 C C . HIS A 1 93 ? 0.305 5.839 10.729 1.00 89.50 93 HIS A C 1
ATOM 747 O O . HIS A 1 93 ? 1.107 6.523 11.362 1.00 89.50 93 HIS A O 1
ATOM 753 N N . ARG A 1 94 ? -0.218 6.255 9.567 1.00 88.38 94 ARG A N 1
ATOM 754 C CA . ARG A 1 94 ? 0.079 7.556 8.943 1.00 88.38 94 ARG A CA 1
ATOM 755 C C . ARG A 1 94 ? -0.760 8.650 9.593 1.00 88.38 94 ARG A C 1
ATOM 757 O O . ARG A 1 94 ? -0.240 9.721 9.882 1.00 88.38 94 ARG A O 1
ATOM 764 N N . LEU A 1 95 ? -2.038 8.347 9.832 1.00 88.31 95 LEU A N 1
ATOM 765 C CA . LEU A 1 95 ? -3.008 9.257 10.449 1.00 88.31 95 LEU A CA 1
ATOM 766 C C . LEU A 1 95 ? -3.013 9.165 11.985 1.00 88.31 95 LEU A C 1
ATOM 768 O O . LEU A 1 95 ? -3.537 10.061 12.640 1.00 88.31 95 LEU A O 1
ATOM 772 N N . LYS A 1 96 ? -2.456 8.082 12.554 1.00 89.75 96 LYS A N 1
ATOM 773 C CA . LYS A 1 96 ? -2.529 7.725 13.986 1.00 89.75 96 LYS A CA 1
ATOM 774 C C . LYS A 1 96 ? -3.972 7.655 14.509 1.00 89.75 96 LYS A C 1
ATOM 776 O O . LYS A 1 96 ? -4.241 7.981 15.662 1.00 89.75 96 LYS A O 1
ATOM 781 N N . MET A 1 97 ? -4.896 7.226 13.651 1.00 89.19 97 MET A N 1
ATOM 782 C CA . MET A 1 97 ? -6.328 7.117 13.938 1.00 89.19 97 MET A CA 1
ATOM 783 C C . MET A 1 97 ? -6.779 5.658 13.824 1.00 89.19 97 MET A C 1
ATOM 785 O O . MET A 1 97 ? -6.195 4.868 13.074 1.00 89.19 97 MET A O 1
ATOM 789 N N . ASN A 1 98 ? -7.819 5.311 14.580 1.00 92.00 98 ASN A N 1
ATOM 790 C CA . ASN A 1 98 ? -8.442 3.993 14.567 1.00 92.00 98 ASN A CA 1
ATOM 791 C C . ASN A 1 98 ? -9.841 4.088 13.955 1.00 92.00 98 ASN A C 1
ATOM 793 O O . ASN A 1 98 ? -10.567 5.036 14.238 1.00 92.00 98 ASN A O 1
ATOM 797 N N . PHE A 1 99 ? -10.209 3.084 13.168 1.00 91.62 99 PHE A N 1
ATOM 798 C CA . PHE A 1 99 ? -11.492 2.971 12.480 1.00 91.62 99 PHE A CA 1
ATOM 799 C C . PHE A 1 99 ? -12.124 1.608 12.760 1.00 91.62 99 PHE A C 1
ATOM 801 O O . PHE A 1 99 ? -11.430 0.661 13.147 1.00 91.62 99 PHE A O 1
ATOM 808 N N . GLU A 1 100 ? -13.430 1.510 12.547 1.00 93.12 100 GLU A N 1
ATOM 809 C CA . GLU A 1 100 ? -14.162 0.251 12.631 1.00 93.12 100 GLU A CA 1
ATOM 810 C C . GLU A 1 100 ? -13.860 -0.634 11.414 1.00 93.12 100 GLU A C 1
ATOM 812 O O . GLU A 1 100 ? -13.821 -0.161 10.279 1.00 93.12 100 GLU A O 1
ATOM 817 N N . LEU A 1 101 ? -13.606 -1.924 11.644 1.00 93.19 101 LEU A N 1
ATOM 818 C CA . LEU A 1 101 ? -13.226 -2.856 10.581 1.00 93.19 101 LEU A CA 1
ATOM 819 C C . LEU A 1 101 ? -14.403 -3.236 9.681 1.00 93.19 101 LEU A C 1
ATOM 821 O O . LEU A 1 101 ? -14.195 -3.367 8.481 1.00 93.19 101 LEU A O 1
ATOM 825 N N . THR A 1 102 ? -15.606 -3.387 10.233 1.00 92.19 102 THR A N 1
ATOM 826 C CA . THR A 1 102 ? -16.794 -3.792 9.462 1.00 92.19 102 THR A CA 1
ATOM 827 C C . THR A 1 102 ? -17.110 -2.766 8.369 1.00 92.19 102 THR A C 1
ATOM 829 O O . THR A 1 102 ? -17.021 -3.094 7.189 1.00 92.19 102 THR A O 1
ATOM 832 N N . SER A 1 103 ? -17.284 -1.493 8.733 1.00 90.50 103 SER A N 1
ATOM 833 C CA . SER A 1 103 ? -17.527 -0.403 7.774 1.00 90.50 103 SER A CA 1
ATOM 834 C C . SER A 1 103 ? -16.388 -0.238 6.758 1.00 90.50 103 SER A C 1
ATOM 836 O O . SER A 1 103 ? -16.619 0.057 5.587 1.00 90.50 103 SER A O 1
ATOM 838 N N . PHE A 1 104 ? -15.142 -0.488 7.180 1.00 90.50 104 PHE A N 1
ATOM 839 C CA . PHE A 1 104 ? -13.979 -0.431 6.291 1.00 90.50 104 PHE A CA 1
ATOM 840 C C . PHE A 1 104 ? -13.999 -1.534 5.223 1.00 90.50 104 PHE A C 1
ATOM 842 O O . PHE A 1 104 ? -13.564 -1.305 4.093 1.00 90.50 104 PHE A O 1
ATOM 849 N N . LEU A 1 105 ? -14.455 -2.737 5.579 1.00 89.88 105 LEU A N 1
ATOM 850 C CA . LEU A 1 105 ? -14.579 -3.863 4.650 1.00 89.88 105 LEU A CA 1
ATOM 851 C C . LEU A 1 105 ? -15.778 -3.701 3.712 1.00 89.88 105 LEU A C 1
ATOM 853 O O . LEU A 1 105 ? -15.679 -4.097 2.551 1.00 89.88 105 LEU A O 1
ATOM 857 N N . ASP A 1 106 ? -16.844 -3.056 4.184 1.00 92.69 106 ASP A N 1
ATOM 858 C CA . ASP A 1 106 ? -18.030 -2.721 3.385 1.00 92.69 106 ASP A CA 1
ATOM 859 C C . ASP A 1 106 ? -17.775 -1.585 2.375 1.00 92.69 106 ASP A C 1
ATOM 861 O O . ASP A 1 106 ? -18.595 -1.330 1.494 1.00 92.69 106 ASP A O 1
ATOM 865 N N . GLY A 1 107 ? -16.607 -0.936 2.450 1.00 90.25 107 GLY A N 1
ATOM 866 C CA . GLY A 1 107 ? -16.154 0.059 1.479 1.00 90.25 107 GLY A CA 1
ATOM 867 C C . GLY A 1 107 ? -16.411 1.512 1.875 1.00 90.25 107 GLY A C 1
ATOM 868 O O . GLY A 1 107 ? -16.116 2.402 1.076 1.00 90.25 107 GLY A O 1
ATOM 869 N N . ASP A 1 108 ? -16.872 1.780 3.100 1.00 90.62 108 ASP A N 1
ATOM 870 C CA . ASP A 1 108 ? -16.997 3.139 3.643 1.00 90.62 108 ASP A CA 1
ATOM 871 C C . ASP A 1 108 ? -15.617 3.691 4.052 1.00 90.62 108 ASP A C 1
ATOM 873 O O . ASP A 1 108 ? -15.228 3.745 5.220 1.00 90.62 108 ASP A O 1
ATOM 877 N N . ILE A 1 109 ? -14.812 4.029 3.042 1.00 89.00 109 ILE A N 1
ATOM 878 C CA . ILE A 1 109 ? -13.437 4.529 3.201 1.00 89.00 109 ILE A CA 1
ATOM 879 C C . ILE A 1 109 ? -13.299 6.019 2.875 1.00 89.00 109 ILE A C 1
ATOM 881 O O . ILE A 1 109 ? -12.204 6.575 3.018 1.00 89.00 109 ILE A O 1
ATOM 885 N N . GLU A 1 110 ? -14.373 6.673 2.427 1.00 89.56 110 GLU A N 1
ATOM 886 C CA . GLU A 1 110 ? -14.343 8.066 1.962 1.00 89.56 110 GLU A CA 1
ATOM 887 C C . GLU A 1 110 ? -13.878 9.021 3.061 1.00 89.56 110 GLU A C 1
ATOM 889 O O . GLU A 1 110 ? -13.003 9.862 2.840 1.00 89.56 110 GLU A O 1
ATOM 894 N N . THR A 1 111 ? -14.378 8.821 4.279 1.00 84.81 111 THR A N 1
ATOM 895 C CA . THR A 1 111 ? -13.975 9.576 5.472 1.00 84.81 111 THR A CA 1
ATOM 896 C C . THR A 1 111 ? -12.469 9.497 5.720 1.00 84.81 111 THR A C 1
ATOM 898 O O . THR A 1 111 ? -11.819 10.509 5.985 1.00 84.81 111 THR A O 1
ATOM 901 N N . ILE A 1 112 ? -11.872 8.315 5.571 1.00 86.12 112 ILE A N 1
ATOM 902 C CA . ILE A 1 112 ? -10.441 8.086 5.818 1.00 86.12 112 ILE A CA 1
ATOM 903 C C . ILE A 1 112 ? -9.588 8.745 4.731 1.00 86.12 112 ILE A C 1
ATOM 905 O O . ILE A 1 112 ? -8.544 9.339 5.023 1.00 86.12 112 ILE A O 1
ATOM 909 N N . VAL A 1 113 ? -10.024 8.651 3.472 1.00 88.38 113 VAL A N 1
ATOM 910 C CA . VAL A 1 113 ? -9.349 9.295 2.336 1.00 88.38 113 VAL A CA 1
ATOM 911 C C . VAL A 1 113 ? -9.381 10.812 2.495 1.00 88.38 113 VAL A C 1
ATOM 913 O O . VAL A 1 113 ? -8.340 11.457 2.357 1.00 88.38 113 VAL A O 1
ATOM 916 N N . GLN A 1 114 ? -10.531 11.373 2.862 1.00 88.50 114 GLN A N 1
ATOM 917 C CA . GLN A 1 114 ? -10.683 12.807 3.073 1.00 88.50 114 GLN A CA 1
ATOM 918 C C . GLN A 1 114 ? -9.777 13.315 4.202 1.00 88.50 114 GLN A C 1
ATOM 920 O O . GLN A 1 114 ? -9.041 14.284 4.013 1.00 88.50 114 GLN A O 1
ATOM 925 N N . VAL A 1 115 ? -9.754 12.628 5.350 1.00 87.12 115 VAL A N 1
ATOM 926 C CA . VAL A 1 115 ? -8.859 12.969 6.473 1.00 87.12 115 VAL A CA 1
ATOM 927 C C . VAL A 1 115 ? -7.391 12.937 6.039 1.00 87.12 115 VAL A C 1
ATOM 929 O O . VAL A 1 115 ? -6.611 13.822 6.400 1.00 87.12 115 VAL A O 1
ATOM 932 N N . HIS A 1 116 ? -7.004 11.957 5.219 1.00 85.50 116 HIS A N 1
ATOM 933 C CA . HIS A 1 116 ? -5.638 11.855 4.716 1.00 85.50 116 HIS A CA 1
ATOM 934 C C . HIS A 1 116 ? -5.231 13.021 3.802 1.00 85.50 116 HIS A C 1
ATOM 936 O O . HIS A 1 116 ? -4.104 13.520 3.918 1.00 85.50 116 HIS A O 1
ATOM 942 N N . LEU A 1 117 ? -6.133 13.448 2.914 1.00 86.88 117 LEU A N 1
ATOM 943 C CA . LEU A 1 117 ? -5.920 14.580 2.008 1.00 86.88 117 LEU A CA 1
ATOM 944 C C . LEU A 1 117 ? -5.842 15.910 2.768 1.00 86.88 117 LEU A C 1
ATOM 946 O O . LEU A 1 117 ? -5.017 16.753 2.434 1.00 86.88 117 LEU A O 1
ATOM 950 N N . LEU A 1 118 ? -6.641 16.080 3.824 1.00 84.50 118 LEU A N 1
ATOM 951 C CA . LEU A 1 118 ? -6.611 17.287 4.657 1.00 84.50 118 LEU A CA 1
ATOM 952 C C . LEU A 1 118 ? -5.309 17.423 5.461 1.00 84.50 118 LEU A C 1
ATOM 954 O O . LEU A 1 118 ? -4.821 18.535 5.648 1.00 84.50 118 LEU A O 1
ATOM 958 N N . GLN A 1 119 ? -4.717 16.313 5.913 1.00 79.38 119 GLN A N 1
ATOM 959 C CA . GLN A 1 119 ? -3.417 16.338 6.598 1.00 79.38 119 GLN A CA 1
ATOM 960 C C . GLN A 1 119 ? -2.234 16.604 5.658 1.00 79.38 119 GLN A C 1
ATOM 962 O O . GLN A 1 119 ? -1.204 17.100 6.106 1.00 79.38 119 GLN A O 1
ATOM 967 N N . ASN A 1 120 ? -2.362 16.268 4.371 1.00 72.25 120 ASN A N 1
ATOM 968 C CA . ASN A 1 120 ? -1.343 16.525 3.354 1.00 72.25 120 ASN A CA 1
ATOM 969 C C . ASN A 1 120 ? -1.952 17.386 2.247 1.00 72.25 120 ASN A C 1
ATOM 971 O O . ASN A 1 120 ? -2.213 16.866 1.155 1.00 72.25 120 ASN A O 1
ATOM 975 N N . PRO A 1 121 ? -2.203 18.681 2.517 1.00 71.56 121 PRO A N 1
ATOM 976 C CA . PRO A 1 121 ? -2.745 19.558 1.498 1.00 71.56 121 PRO A CA 1
ATOM 977 C C . PRO A 1 121 ? -1.789 19.560 0.298 1.00 71.56 121 PRO A C 1
ATOM 979 O O . PRO A 1 121 ? -0.566 19.570 0.494 1.00 71.56 121 PRO A O 1
ATOM 982 N N . PRO A 1 122 ? -2.305 19.520 -0.943 1.00 71.50 122 PRO A N 1
ATOM 983 C CA . PRO A 1 122 ? -1.456 19.619 -2.117 1.00 71.50 122 PRO A CA 1
ATOM 984 C C . PRO A 1 122 ? -0.657 20.915 -1.996 1.00 71.50 122 PRO A C 1
ATOM 986 O O . PRO A 1 122 ? -1.232 21.997 -1.889 1.00 71.50 122 PRO A O 1
ATOM 989 N N . GLY A 1 123 ? 0.671 20.789 -1.932 1.00 61.78 123 GLY A N 1
ATOM 990 C CA . GLY A 1 123 ? 1.549 21.940 -1.800 1.00 61.78 123 GLY A CA 1
ATOM 991 C C . GLY A 1 123 ? 1.234 22.934 -2.907 1.00 61.78 123 GLY A C 1
ATOM 992 O O . GLY A 1 123 ? 1.268 22.578 -4.086 1.00 61.78 123 GLY A O 1
ATOM 993 N N . CYS A 1 124 ? 0.912 24.173 -2.528 1.00 55.19 124 CYS A N 1
ATOM 994 C CA . CYS A 1 124 ? 0.882 25.273 -3.478 1.00 55.19 124 CYS A CA 1
ATOM 995 C C . CYS A 1 124 ? 2.215 25.248 -4.240 1.00 55.19 124 CYS A C 1
ATOM 997 O O . CYS A 1 124 ? 3.255 25.099 -3.586 1.00 55.19 124 CYS A O 1
ATOM 999 N N . PRO A 1 125 ? 2.230 25.373 -5.581 1.00 64.69 125 PRO A N 1
ATOM 1000 C CA . PRO A 1 125 ? 3.486 25.482 -6.304 1.00 64.69 125 PRO A CA 1
ATOM 1001 C C . PRO A 1 125 ? 4.259 26.638 -5.677 1.00 64.69 125 PRO A C 1
ATOM 1003 O O . PRO A 1 125 ? 3.785 27.776 -5.665 1.00 64.69 125 PRO A O 1
ATOM 1006 N N . SER A 1 126 ? 5.405 26.331 -5.071 1.00 58.38 126 SER A N 1
ATOM 1007 C CA . SER A 1 126 ? 6.265 27.335 -4.464 1.00 58.38 126 SER A CA 1
ATOM 1008 C C . SER A 1 126 ? 6.578 28.358 -5.545 1.00 58.38 126 SER A C 1
ATOM 1010 O O . SER A 1 126 ? 7.242 28.029 -6.532 1.00 58.38 126 SER A O 1
ATOM 1012 N N . ARG A 1 127 ? 6.052 29.578 -5.388 1.00 58.34 127 ARG A N 1
ATOM 1013 C CA . ARG A 1 127 ? 6.385 30.700 -6.261 1.00 58.34 127 ARG A CA 1
ATOM 1014 C C . ARG A 1 127 ? 7.916 30.779 -6.291 1.00 58.34 127 ARG A C 1
ATOM 1016 O O . ARG A 1 127 ? 8.507 30.775 -5.208 1.00 58.34 127 ARG A O 1
ATOM 1023 N N . PRO A 1 128 ? 8.565 30.768 -7.467 1.00 61.84 128 PRO A N 1
ATOM 1024 C CA . PRO A 1 128 ? 10.019 30.799 -7.524 1.00 61.84 128 PRO A CA 1
ATOM 1025 C C . PRO A 1 128 ? 10.519 32.002 -6.720 1.00 61.84 128 PRO A C 1
ATOM 1027 O O . PRO A 1 128 ? 10.022 33.118 -6.888 1.00 61.84 128 PRO A O 1
ATOM 1030 N N . SER A 1 129 ? 11.438 31.743 -5.785 1.00 54.81 129 SER A N 1
ATOM 1031 C CA . SER A 1 129 ? 12.060 32.787 -4.974 1.00 54.81 129 SER A CA 1
ATOM 1032 C C . SER A 1 129 ? 12.762 33.771 -5.915 1.00 54.81 129 SER A C 1
ATOM 1034 O O . SER A 1 129 ? 13.548 33.321 -6.751 1.00 54.81 129 SER A O 1
ATOM 1036 N N . PRO A 1 130 ? 12.517 35.088 -5.807 1.00 67.19 130 PRO A N 1
ATOM 1037 C CA . PRO A 1 130 ? 13.120 36.074 -6.703 1.00 67.19 130 PRO A CA 1
ATOM 1038 C C . PRO A 1 130 ? 14.640 36.222 -6.526 1.00 67.19 130 PRO A C 1
ATOM 1040 O O . PRO A 1 130 ? 15.269 36.948 -7.287 1.00 67.19 130 PRO A O 1
ATOM 1043 N N . ASN A 1 131 ? 15.254 35.530 -5.564 1.00 60.59 131 ASN A N 1
ATOM 1044 C CA . ASN A 1 131 ? 16.664 35.709 -5.244 1.00 60.59 131 ASN A CA 1
ATOM 1045 C C . ASN A 1 131 ? 17.517 34.547 -5.767 1.00 60.59 131 ASN A C 1
ATOM 1047 O O . ASN A 1 131 ? 18.017 33.730 -4.998 1.00 60.59 131 ASN A O 1
ATOM 1051 N N . ASN A 1 132 ? 17.710 34.513 -7.085 1.00 61.53 132 ASN A N 1
ATOM 1052 C CA . ASN A 1 132 ? 18.929 33.968 -7.683 1.00 61.53 132 ASN A CA 1
ATOM 1053 C C . ASN A 1 132 ? 19.369 34.866 -8.845 1.00 61.53 132 ASN A C 1
ATOM 1055 O O . ASN A 1 132 ? 19.265 34.506 -10.015 1.00 61.53 132 ASN A O 1
ATOM 1059 N N . THR A 1 133 ? 19.828 36.060 -8.483 1.00 55.00 133 THR A N 1
ATOM 1060 C CA . THR A 1 133 ? 20.652 36.899 -9.349 1.00 55.00 133 THR A CA 1
ATOM 1061 C C . THR A 1 133 ? 21.875 37.288 -8.533 1.00 55.00 133 THR A C 1
ATOM 1063 O O . THR A 1 133 ? 21.849 38.274 -7.794 1.00 55.00 133 THR A O 1
ATOM 1066 N N . ARG A 1 134 ? 22.929 36.478 -8.614 1.00 49.47 134 ARG A N 1
ATOM 1067 C CA . ARG A 1 134 ? 24.295 36.948 -8.402 1.00 49.47 134 ARG A CA 1
ATOM 1068 C C . ARG A 1 134 ? 25.261 36.147 -9.253 1.00 49.47 134 ARG A C 1
ATOM 1070 O O . ARG A 1 134 ? 25.132 34.905 -9.248 1.00 49.47 134 ARG A O 1
#

Organism: NCBI:txid185542